Protein AF-A0A7J5AN46-F1 (afdb_monomer)

Structure (mmCIF, N/CA/C/O backbone):
data_AF-A0A7J5AN46-F1
#
_entry.id   AF-A0A7J5AN46-F1
#
loop_
_atom_site.group_PDB
_atom_site.id
_atom_site.type_symbol
_atom_site.label_atom_id
_atom_site.label_alt_id
_atom_site.label_comp_id
_atom_site.label_asym_id
_atom_site.label_entity_id
_atom_site.label_seq_id
_atom_site.pdbx_PDB_ins_code
_atom_site.Cartn_x
_atom_site.Cartn_y
_atom_site.Cartn_z
_atom_site.occupancy
_atom_site.B_iso_or_equiv
_atom_site.auth_seq_id
_atom_site.auth_comp_id
_atom_site.auth_asym_id
_atom_site.auth_atom_id
_atom_site.pdbx_PDB_model_num
ATOM 1 N N . MET A 1 1 ? 4.245 32.465 -15.278 1.00 38.03 1 MET A N 1
ATOM 2 C CA . MET A 1 1 ? 3.260 31.402 -14.988 1.00 38.03 1 MET A CA 1
ATOM 3 C C . MET A 1 1 ? 3.886 30.077 -15.397 1.00 38.03 1 MET A C 1
ATOM 5 O O . MET A 1 1 ? 3.842 29.736 -16.567 1.00 38.03 1 MET A O 1
ATOM 9 N N . GLY A 1 2 ? 4.588 29.411 -14.480 1.00 43.94 2 GLY A N 1
ATOM 10 C CA . GLY A 1 2 ? 5.249 28.128 -14.734 1.00 43.94 2 GLY A CA 1
ATOM 11 C C . GLY A 1 2 ? 4.639 27.076 -13.824 1.00 43.94 2 GLY A C 1
ATOM 12 O O . GLY A 1 2 ? 5.143 26.846 -12.731 1.00 43.94 2 GLY A O 1
ATOM 13 N N . SER A 1 3 ? 3.504 26.517 -14.231 1.00 41.97 3 SER A N 1
ATOM 14 C CA . SER A 1 3 ? 2.855 25.430 -13.504 1.00 41.97 3 SER A CA 1
ATOM 15 C C . SER A 1 3 ? 3.571 24.139 -13.876 1.00 41.97 3 SER A C 1
ATOM 17 O O . SER A 1 3 ? 3.443 23.665 -15.002 1.00 41.97 3 SER A O 1
ATOM 19 N N . LEU A 1 4 ? 4.369 23.611 -12.947 1.00 41.91 4 LEU A N 1
ATOM 20 C CA . LEU A 1 4 ? 4.946 22.273 -13.026 1.00 41.91 4 LEU A CA 1
ATOM 21 C C . LEU A 1 4 ? 3.800 21.264 -13.134 1.00 41.91 4 LEU A C 1
ATOM 23 O O . LEU A 1 4 ? 3.142 20.924 -12.153 1.00 41.91 4 LEU A O 1
ATOM 27 N N . SER A 1 5 ? 3.541 20.835 -14.363 1.00 41.03 5 SER A N 1
ATOM 28 C CA . SER A 1 5 ? 2.640 19.747 -14.706 1.00 41.03 5 SER A CA 1
ATOM 29 C C . SER A 1 5 ? 3.214 18.446 -14.147 1.00 41.03 5 SER A C 1
ATOM 31 O O . SER A 1 5 ? 3.894 17.708 -14.855 1.00 41.03 5 SER A O 1
ATOM 33 N N . TYR A 1 6 ? 2.961 18.161 -12.868 1.00 44.22 6 TYR A N 1
ATOM 34 C CA . TYR A 1 6 ? 3.065 16.799 -12.352 1.00 44.22 6 TYR A CA 1
ATOM 35 C C . TYR A 1 6 ? 2.181 15.924 -13.242 1.00 44.22 6 TYR A C 1
ATOM 37 O O . TYR A 1 6 ? 0.971 16.136 -13.341 1.00 44.22 6 TYR A O 1
ATOM 45 N N . ALA A 1 7 ? 2.815 15.015 -13.977 1.00 41.38 7 ALA A N 1
ATOM 46 C CA . ALA A 1 7 ? 2.193 14.163 -14.975 1.00 41.38 7 ALA A CA 1
ATOM 47 C C . ALA A 1 7 ? 1.041 13.348 -14.360 1.00 41.38 7 ALA A C 1
ATOM 49 O O . ALA A 1 7 ? 1.229 12.278 -13.790 1.00 41.38 7 ALA A O 1
ATOM 50 N N . ARG A 1 8 ? -0.179 13.867 -14.522 1.00 42.94 8 ARG A N 1
ATOM 51 C CA . ARG A 1 8 ? -1.461 13.309 -14.064 1.00 42.94 8 ARG A CA 1
ATOM 52 C C . ARG A 1 8 ? -1.887 12.037 -14.815 1.00 42.94 8 ARG A C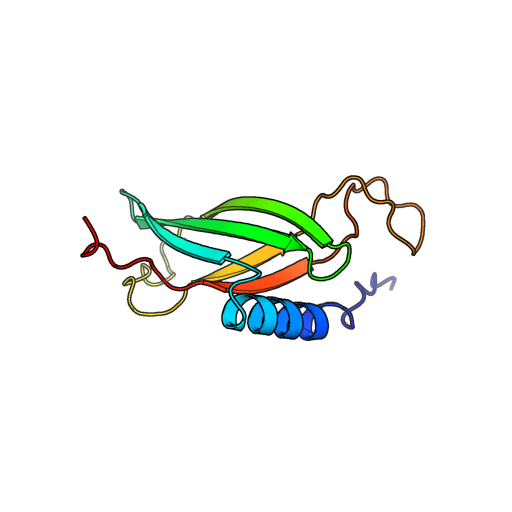 1
ATOM 54 O O . ARG A 1 8 ? -3.013 11.584 -14.665 1.00 42.94 8 ARG A O 1
ATOM 61 N N . THR A 1 9 ? -1.027 11.460 -15.647 1.00 41.62 9 THR A N 1
ATOM 62 C CA . THR A 1 9 ? -1.365 10.309 -16.500 1.00 41.62 9 THR A CA 1
ATOM 63 C C . THR A 1 9 ? -0.869 8.969 -15.960 1.00 41.62 9 THR A C 1
ATOM 65 O O . THR A 1 9 ? -1.217 7.940 -16.526 1.00 41.62 9 THR A O 1
ATOM 68 N N . SER A 1 10 ? -0.092 8.958 -14.870 1.00 49.91 10 SER A N 1
ATOM 69 C CA . SER A 1 10 ? 0.468 7.719 -14.301 1.00 49.91 10 SER A CA 1
ATOM 70 C C . SER A 1 10 ? -0.278 7.191 -13.069 1.00 49.91 10 SER A C 1
ATOM 72 O O . SER A 1 10 ? -0.058 6.040 -12.717 1.00 49.91 10 SER A O 1
ATOM 74 N N . GLY A 1 11 ? -1.146 7.995 -12.436 1.00 60.75 11 GLY A N 1
ATOM 75 C CA . GLY A 1 11 ? -1.816 7.633 -11.176 1.00 60.75 11 GLY A CA 1
ATOM 76 C C . GLY A 1 11 ? -2.825 6.498 -11.350 1.00 60.75 11 GLY A C 1
ATOM 77 O O . GLY A 1 11 ? -2.565 5.371 -10.954 1.00 60.75 11 GLY A O 1
ATOM 78 N N . THR A 1 12 ? -3.917 6.734 -12.080 1.00 70.25 12 THR A N 1
ATOM 79 C CA . THR A 1 12 ? -5.040 5.777 -12.144 1.00 70.25 12 THR A CA 1
ATOM 80 C C . THR A 1 12 ? -4.689 4.417 -12.746 1.00 70.25 12 THR A C 1
ATOM 82 O O . THR A 1 12 ? -5.207 3.398 -12.305 1.00 70.25 12 THR A O 1
ATOM 85 N N . ALA A 1 13 ? -3.802 4.359 -13.743 1.00 81.94 13 ALA A N 1
ATOM 86 C CA . ALA A 1 13 ? -3.397 3.087 -14.344 1.00 81.94 13 ALA A CA 1
ATOM 87 C C . ALA A 1 13 ? -2.570 2.218 -13.381 1.00 81.94 13 ALA A C 1
ATOM 89 O O . ALA A 1 13 ? -2.701 0.993 -13.397 1.00 81.94 13 ALA A O 1
ATOM 90 N N . LEU A 1 14 ? -1.723 2.837 -12.550 1.00 83.69 14 LEU A N 1
ATOM 91 C CA . LEU A 1 14 ? -0.991 2.118 -11.512 1.00 83.69 14 LEU A CA 1
ATOM 92 C C . LEU A 1 14 ? -1.906 1.768 -10.337 1.00 83.69 14 LEU A C 1
ATOM 94 O O . LEU A 1 14 ? -1.760 0.669 -9.817 1.00 83.69 14 LEU A O 1
ATOM 98 N N . ASP A 1 15 ? -2.880 2.619 -10.002 1.00 86.50 15 ASP A N 1
ATOM 99 C CA . ASP A 1 15 ? -3.914 2.331 -8.997 1.00 86.50 15 ASP A CA 1
ATOM 100 C C . ASP A 1 15 ? -4.705 1.071 -9.380 1.00 86.50 15 ASP A C 1
ATOM 102 O O . ASP A 1 15 ? -4.761 0.111 -8.614 1.00 86.50 15 ASP A O 1
ATOM 106 N N . PHE A 1 16 ? -5.242 1.015 -10.608 1.00 86.38 16 PHE A N 1
ATOM 107 C CA . PHE A 1 16 ? -5.983 -0.155 -11.093 1.00 86.38 16 PHE A CA 1
ATOM 108 C C . PHE A 1 16 ? -5.115 -1.408 -11.139 1.00 86.38 16 PHE A C 1
ATOM 110 O O . PHE A 1 16 ? -5.570 -2.482 -10.757 1.00 86.38 16 PHE A O 1
ATOM 117 N N . LYS A 1 17 ? -3.859 -1.284 -11.578 1.00 87.62 17 LYS A N 1
ATOM 118 C CA . LYS A 1 17 ? -2.935 -2.419 -11.628 1.00 87.62 17 LYS A CA 1
ATOM 119 C C . LYS A 1 17 ? -2.561 -2.916 -10.234 1.00 87.62 17 LYS A C 1
ATOM 121 O O . LYS A 1 17 ? -2.449 -4.117 -10.035 1.00 87.62 17 LYS A O 1
ATOM 126 N N . ALA A 1 18 ? -2.353 -2.014 -9.282 1.00 87.12 18 ALA A N 1
ATOM 127 C CA . ALA A 1 18 ? -2.071 -2.376 -7.901 1.00 87.12 18 ALA A CA 1
ATOM 128 C C . ALA A 1 18 ? -3.294 -3.045 -7.254 1.00 87.12 18 ALA A C 1
ATOM 130 O O . ALA A 1 18 ? -3.138 -4.058 -6.578 1.00 87.12 18 ALA A O 1
ATOM 131 N N . ALA A 1 19 ? -4.504 -2.546 -7.529 1.00 87.19 19 ALA A N 1
ATOM 132 C CA . ALA A 1 19 ? -5.748 -3.164 -7.080 1.00 87.19 19 ALA A CA 1
ATOM 133 C C . ALA A 1 19 ? -5.950 -4.566 -7.681 1.00 87.19 19 ALA A C 1
ATOM 135 O O . ALA A 1 19 ? -6.301 -5.491 -6.958 1.00 87.19 19 ALA A O 1
ATOM 136 N N . ASP A 1 20 ? -5.691 -4.747 -8.977 1.00 90.69 20 ASP A N 1
ATOM 137 C CA . ASP A 1 20 ? -5.721 -6.052 -9.652 1.00 90.69 20 ASP A CA 1
ATOM 138 C C . ASP A 1 20 ? -4.705 -7.024 -9.030 1.00 90.69 20 ASP A C 1
ATOM 140 O O . ASP A 1 20 ? -5.056 -8.128 -8.630 1.00 90.69 20 ASP A O 1
ATOM 144 N N . MET A 1 21 ? -3.478 -6.556 -8.785 1.00 91.69 21 MET A N 1
ATOM 145 C CA . MET A 1 21 ? -2.454 -7.339 -8.090 1.00 91.69 21 MET A CA 1
ATOM 146 C C . MET A 1 21 ? -2.841 -7.696 -6.650 1.00 91.69 21 MET A C 1
ATOM 148 O O . MET A 1 21 ? -2.448 -8.761 -6.183 1.00 91.69 21 MET A O 1
ATOM 152 N N . MET A 1 22 ? -3.603 -6.850 -5.948 1.00 89.38 22 MET A N 1
ATOM 153 C CA . MET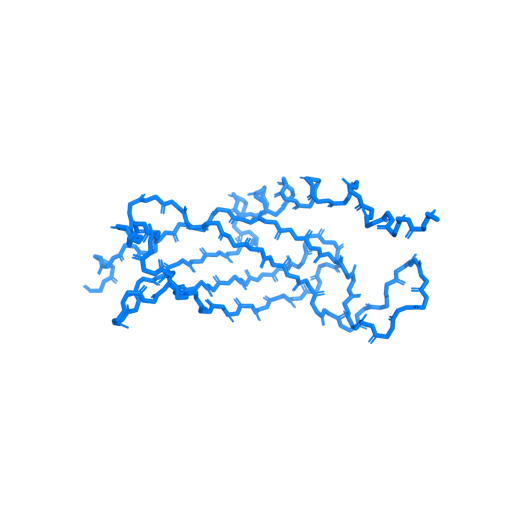 A 1 22 ? -4.172 -7.212 -4.647 1.00 89.38 22 MET A CA 1
ATOM 154 C C . MET A 1 22 ? -5.243 -8.295 -4.754 1.00 89.38 22 MET A C 1
ATOM 156 O O . MET A 1 22 ? -5.321 -9.160 -3.887 1.00 89.38 22 MET A O 1
ATOM 160 N N . ARG A 1 23 ? -6.063 -8.269 -5.809 1.00 88.50 23 ARG A N 1
ATOM 161 C CA . ARG A 1 23 ? -7.078 -9.307 -6.055 1.00 88.50 23 ARG A CA 1
ATOM 162 C C . ARG A 1 23 ? -6.447 -10.649 -6.417 1.00 88.50 23 ARG A C 1
ATOM 164 O O . ARG A 1 23 ? -6.973 -11.678 -6.007 1.00 88.50 23 ARG A O 1
ATOM 171 N N . ASP A 1 24 ? -5.329 -10.618 -7.132 1.00 91.44 24 ASP A N 1
ATOM 172 C CA . ASP A 1 24 ? -4.561 -11.797 -7.542 1.00 91.44 24 ASP A CA 1
ATOM 173 C C . ASP A 1 24 ? -3.586 -12.307 -6.463 1.00 91.44 24 ASP A C 1
ATOM 175 O O . ASP A 1 24 ? -2.787 -13.202 -6.736 1.00 91.44 24 ASP A O 1
ATOM 179 N N . ASP A 1 25 ? -3.622 -11.742 -5.249 1.00 88.44 25 ASP A N 1
ATOM 180 C CA . ASP A 1 25 ? -2.736 -12.098 -4.127 1.00 88.44 25 ASP A CA 1
ATOM 181 C C . ASP A 1 25 ? -1.234 -11.890 -4.424 1.00 88.44 25 ASP A C 1
ATOM 183 O O . ASP A 1 25 ? -0.357 -12.456 -3.779 1.00 88.44 25 ASP A O 1
ATOM 187 N N . LEU A 1 26 ? -0.909 -11.056 -5.417 1.00 91.00 26 LEU A N 1
ATOM 188 C CA . LEU A 1 26 ? 0.467 -10.676 -5.743 1.00 91.00 26 LEU A CA 1
ATOM 189 C C . LEU A 1 26 ? 0.944 -9.518 -4.871 1.00 91.00 26 LEU A C 1
ATOM 191 O O . LEU A 1 26 ? 2.112 -9.461 -4.496 1.00 91.00 26 LEU A O 1
ATOM 195 N N . LEU A 1 27 ? 0.054 -8.567 -4.601 1.00 91.56 27 LEU A N 1
ATOM 196 C CA . LEU A 1 27 ? 0.311 -7.411 -3.759 1.00 91.56 27 LEU A CA 1
ATOM 197 C C . LEU A 1 27 ? -0.529 -7.537 -2.498 1.00 91.56 27 LEU A C 1
ATOM 199 O O . LEU A 1 27 ? -1.731 -7.745 -2.567 1.00 91.56 27 LEU A O 1
ATOM 203 N N . HIS A 1 28 ? 0.078 -7.371 -1.339 1.00 91.38 28 HIS A N 1
ATOM 204 C CA . HIS A 1 28 ? -0.637 -7.461 -0.082 1.00 91.38 28 HIS A CA 1
ATOM 205 C C . HIS A 1 28 ? -0.638 -6.105 0.602 1.00 91.38 28 HIS A C 1
ATOM 207 O O . HIS A 1 28 ? 0.349 -5.369 0.589 1.00 91.38 28 HIS A O 1
ATOM 213 N N . ALA A 1 29 ? -1.759 -5.782 1.228 1.00 90.00 29 ALA A N 1
ATOM 214 C CA . ALA A 1 29 ? -1.886 -4.590 2.035 1.00 90.00 29 ALA A CA 1
ATOM 215 C C . ALA A 1 29 ? -2.752 -4.893 3.253 1.00 90.00 29 ALA A C 1
ATOM 217 O O . ALA A 1 29 ? -3.743 -5.617 3.159 1.00 90.00 29 ALA A O 1
ATOM 218 N N . ARG A 1 30 ? -2.387 -4.321 4.398 1.00 89.94 30 ARG A N 1
ATOM 219 C CA . ARG A 1 30 ? -3.187 -4.386 5.622 1.00 89.94 30 ARG A CA 1
ATOM 220 C C . ARG A 1 30 ? -3.151 -3.069 6.373 1.00 89.94 30 ARG A C 1
ATOM 222 O O . ARG A 1 30 ? -2.096 -2.446 6.479 1.00 89.94 30 ARG A O 1
ATOM 229 N N . ALA A 1 31 ? -4.288 -2.684 6.928 1.00 88.25 31 ALA A N 1
ATOM 230 C CA . ALA A 1 31 ? -4.405 -1.572 7.851 1.00 88.25 31 ALA A CA 1
ATOM 231 C C . ALA A 1 31 ? -4.697 -2.124 9.246 1.00 88.25 31 ALA A C 1
ATOM 233 O O . ALA A 1 31 ? -5.349 -3.158 9.400 1.00 88.25 31 ALA A O 1
ATOM 234 N N . ARG A 1 32 ? -4.182 -1.466 10.276 1.00 86.38 32 ARG A N 1
ATOM 235 C CA . ARG A 1 32 ? -4.482 -1.771 11.674 1.00 86.38 32 ARG A CA 1
ATOM 236 C C . ARG A 1 32 ? -4.668 -0.475 12.429 1.00 86.38 32 ARG A C 1
ATOM 238 O O . ARG A 1 32 ? -3.917 0.473 12.214 1.00 86.38 32 ARG A O 1
ATOM 245 N N . LEU A 1 33 ? -5.627 -0.471 13.343 1.00 84.38 33 LEU A N 1
ATOM 246 C CA . LEU A 1 33 ? -5.755 0.596 14.318 1.00 84.38 33 LEU A CA 1
ATOM 247 C C . LEU A 1 33 ? -4.800 0.302 15.482 1.00 84.38 33 LEU A C 1
ATOM 249 O O . LEU A 1 33 ? -4.911 -0.727 16.148 1.00 84.38 33 LEU A O 1
ATOM 253 N N . ALA A 1 34 ? -3.813 1.166 15.673 1.00 80.12 34 ALA A N 1
ATOM 254 C CA . ALA A 1 34 ? -2.899 1.127 16.802 1.00 80.12 34 ALA A CA 1
ATOM 255 C C . ALA A 1 34 ? -3.478 1.930 17.985 1.00 80.12 34 ALA A C 1
ATOM 257 O O . ALA A 1 34 ? -4.360 2.772 17.795 1.00 80.12 34 ALA A O 1
ATOM 258 N N . PRO A 1 35 ? -2.987 1.697 19.217 1.00 72.31 35 PRO A N 1
ATOM 259 C CA . PRO A 1 35 ? -3.356 2.517 20.367 1.00 72.31 35 PRO A CA 1
ATOM 260 C C . PRO A 1 35 ? -3.105 4.006 20.078 1.00 72.31 35 PRO A C 1
ATOM 262 O O . PRO A 1 35 ? -2.088 4.341 19.467 1.00 72.31 35 PRO A O 1
ATOM 265 N N . ASN A 1 36 ? -3.986 4.886 20.569 1.00 74.56 36 ASN A N 1
ATOM 266 C CA . ASN A 1 36 ? -4.012 6.336 20.293 1.00 74.56 36 ASN A CA 1
ATOM 267 C C . ASN A 1 36 ? -4.557 6.729 18.907 1.00 74.56 36 ASN A C 1
ATOM 269 O O . ASN A 1 36 ? -4.098 7.711 18.329 1.00 74.56 36 ASN A O 1
ATOM 273 N N . ASP A 1 37 ? -5.503 5.953 18.372 1.00 76.62 37 ASP A N 1
ATOM 274 C CA . ASP A 1 37 ? -6.215 6.253 17.120 1.00 76.62 37 ASP A CA 1
ATOM 275 C C . ASP A 1 37 ? -5.302 6.383 15.888 1.00 76.62 37 ASP A C 1
ATOM 277 O O . ASP A 1 37 ? -5.667 6.988 14.886 1.00 76.62 37 ASP A O 1
ATOM 281 N N . VAL A 1 38 ? -4.106 5.789 15.929 1.00 83.31 38 VAL A N 1
ATOM 282 C CA . VAL A 1 38 ? -3.153 5.812 14.810 1.00 83.31 38 VAL A CA 1
ATOM 283 C C . VAL A 1 38 ? -3.476 4.680 13.845 1.00 83.31 38 VAL A C 1
ATOM 285 O O . VAL A 1 38 ? -3.531 3.519 14.245 1.00 83.31 38 VAL A O 1
ATOM 288 N N . VAL A 1 39 ? -3.620 4.972 12.555 1.00 86.19 39 VAL A N 1
ATOM 289 C CA . VAL A 1 39 ? -3.737 3.928 11.531 1.00 86.19 39 VAL A CA 1
ATOM 290 C C . VAL A 1 39 ? -2.360 3.551 11.035 1.00 86.19 39 VAL A C 1
ATOM 292 O O . VAL A 1 39 ? -1.654 4.359 10.442 1.00 86.19 39 VAL A O 1
ATOM 295 N N . VAL A 1 40 ? -1.986 2.294 11.226 1.00 88.50 40 VAL A N 1
ATOM 296 C CA . VAL A 1 40 ? -0.768 1.733 10.652 1.00 88.50 40 VAL A CA 1
ATOM 297 C C . VAL A 1 40 ? -1.145 0.917 9.428 1.00 88.50 40 VAL A C 1
ATOM 299 O O . VAL A 1 40 ? -1.849 -0.087 9.527 1.00 88.50 40 VAL A O 1
ATOM 302 N N . THR A 1 41 ? -0.657 1.340 8.269 1.00 90.00 41 THR A N 1
ATOM 303 C CA . THR A 1 41 ? -0.788 0.611 7.008 1.00 90.00 41 THR A CA 1
ATOM 304 C C . THR A 1 41 ? 0.530 -0.057 6.660 1.00 90.00 41 THR A C 1
ATOM 306 O O . THR A 1 41 ? 1.606 0.504 6.864 1.00 90.00 41 THR A O 1
ATOM 309 N N . HIS A 1 42 ? 0.448 -1.273 6.142 1.00 91.75 42 HIS A N 1
ATOM 310 C CA . HIS A 1 42 ? 1.592 -2.040 5.680 1.00 91.75 42 HIS A CA 1
ATOM 311 C C . HIS A 1 42 ? 1.259 -2.622 4.313 1.00 91.75 42 HIS A C 1
ATOM 313 O O . HIS A 1 42 ? 0.289 -3.366 4.193 1.00 91.75 42 HIS A O 1
ATOM 319 N N . VAL A 1 43 ? 2.042 -2.261 3.300 1.00 90.88 43 VAL A N 1
ATOM 320 C CA . VAL A 1 43 ? 1.889 -2.711 1.913 1.00 90.88 43 VAL A CA 1
ATOM 321 C C . VAL A 1 43 ? 3.173 -3.405 1.487 1.00 90.88 43 VAL A C 1
ATOM 323 O O . VAL A 1 43 ? 4.242 -2.806 1.562 1.00 90.88 43 VAL A O 1
ATOM 326 N N . TRP A 1 44 ? 3.079 -4.651 1.031 1.00 93.12 44 TRP A N 1
ATOM 327 C CA . TRP A 1 44 ? 4.232 -5.430 0.589 1.00 93.12 44 TRP A CA 1
ATOM 328 C C . TRP A 1 44 ? 3.906 -6.285 -0.638 1.00 93.12 44 TRP A C 1
ATOM 330 O O . TRP A 1 44 ? 2.766 -6.689 -0.849 1.00 93.12 44 TRP A O 1
ATOM 340 N N . GLY A 1 45 ? 4.910 -6.567 -1.463 1.00 91.06 45 GLY A N 1
ATOM 341 C CA . GLY A 1 45 ? 4.762 -7.345 -2.699 1.00 91.06 45 GLY A CA 1
ATOM 342 C C . GLY A 1 45 ? 5.605 -6.767 -3.836 1.00 91.06 45 GLY A C 1
ATOM 343 O O . GLY A 1 45 ? 6.490 -5.959 -3.581 1.00 91.06 45 GLY A O 1
ATOM 344 N N . PRO A 1 46 ? 5.392 -7.157 -5.099 1.00 90.69 46 PRO A N 1
ATOM 345 C CA . PRO A 1 46 ? 6.123 -6.603 -6.225 1.00 90.69 46 PRO A CA 1
ATOM 346 C C . PRO A 1 46 ? 5.517 -5.273 -6.682 1.00 90.69 46 PRO A C 1
ATOM 348 O O . PRO A 1 46 ? 4.302 -5.125 -6.811 1.00 90.69 46 PRO A O 1
ATOM 351 N N . CYS A 1 47 ? 6.373 -4.317 -7.033 1.00 87.12 47 CYS A N 1
ATOM 352 C CA . CYS A 1 47 ? 5.961 -3.048 -7.611 1.00 87.12 47 CYS A CA 1
ATOM 353 C C . CYS A 1 47 ? 5.172 -3.278 -8.915 1.00 87.12 47 CYS A C 1
ATOM 355 O O . CYS A 1 47 ? 5.650 -3.991 -9.807 1.00 87.12 47 CYS A O 1
ATOM 357 N N . PRO A 1 48 ? 4.010 -2.626 -9.117 1.00 85.56 48 PRO A N 1
ATOM 358 C CA . PRO A 1 48 ? 3.223 -2.778 -10.341 1.00 85.56 48 PRO A CA 1
ATOM 359 C C . PRO A 1 48 ? 3.986 -2.353 -11.605 1.00 85.56 48 PRO A C 1
ATOM 361 O O . PRO A 1 48 ? 3.654 -2.812 -12.702 1.00 85.56 48 PRO A O 1
ATOM 364 N N . ARG A 1 49 ? 5.027 -1.522 -11.475 1.00 84.38 49 ARG A N 1
ATOM 365 C CA . ARG A 1 49 ? 5.840 -1.028 -12.591 1.00 84.38 49 ARG A CA 1
ATOM 366 C C . ARG A 1 49 ? 7.104 -1.855 -12.835 1.00 84.38 49 ARG A C 1
ATOM 368 O O . ARG A 1 49 ? 7.197 -2.478 -13.887 1.00 84.38 49 ARG A O 1
ATOM 375 N N . CYS A 1 50 ? 8.057 -1.854 -11.903 1.00 84.56 50 CYS A N 1
ATOM 376 C CA . CYS A 1 50 ? 9.373 -2.487 -12.084 1.00 84.56 50 CYS A CA 1
ATOM 377 C C . CYS A 1 50 ? 9.463 -3.922 -11.555 1.00 84.56 50 CYS A C 1
ATOM 379 O O . CYS A 1 50 ? 10.458 -4.588 -11.810 1.00 84.56 50 CYS A O 1
ATOM 381 N N . LYS A 1 51 ? 8.433 -4.408 -10.847 1.00 86.31 51 LYS A N 1
ATOM 382 C CA . LYS A 1 51 ? 8.403 -5.726 -10.193 1.00 86.31 51 LYS A CA 1
ATOM 383 C C . LYS A 1 51 ? 9.407 -5.921 -9.052 1.00 86.31 51 LYS A C 1
ATOM 385 O O . LYS A 1 51 ? 9.379 -6.984 -8.440 1.00 86.31 51 LYS A O 1
ATOM 390 N N . ASP A 1 52 ? 10.203 -4.909 -8.706 1.00 86.81 52 ASP A N 1
ATOM 391 C CA . ASP A 1 52 ? 11.010 -4.927 -7.484 1.00 86.81 52 ASP A CA 1
ATOM 392 C C . ASP A 1 52 ? 1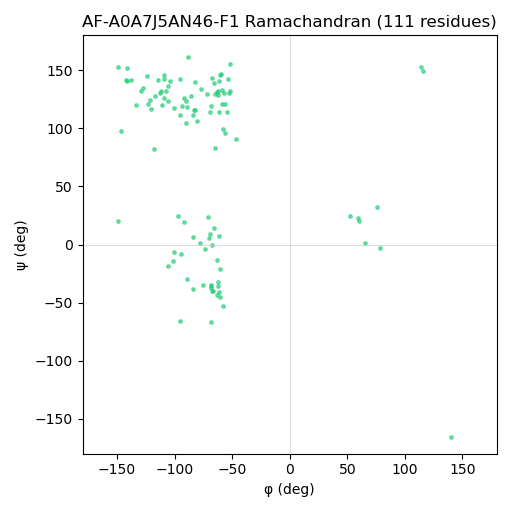0.130 -5.075 -6.240 1.00 86.81 52 ASP A C 1
ATOM 394 O O . ASP A 1 52 ? 9.011 -4.548 -6.219 1.00 86.81 52 ASP A O 1
ATOM 398 N N . PRO A 1 53 ? 10.623 -5.763 -5.200 1.00 86.25 53 PRO A N 1
ATOM 399 C CA . PRO A 1 53 ? 9.904 -5.871 -3.946 1.00 86.25 53 PRO A CA 1
ATOM 400 C C . PRO A 1 53 ? 9.720 -4.485 -3.323 1.00 86.25 53 PRO A C 1
ATOM 402 O O . PRO A 1 53 ? 10.658 -3.697 -3.212 1.00 86.25 53 PRO A O 1
ATOM 405 N N . ILE A 1 54 ? 8.493 -4.210 -2.903 1.00 88.00 5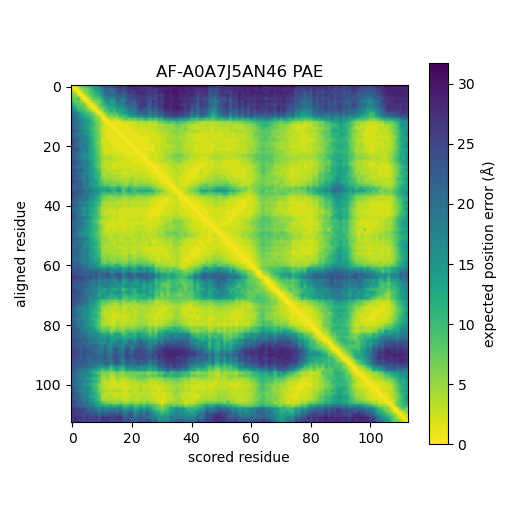4 ILE A N 1
ATOM 406 C CA . ILE A 1 54 ? 8.135 -3.091 -2.048 1.00 88.00 54 ILE A CA 1
ATOM 407 C C . ILE A 1 54 ? 7.771 -3.633 -0.672 1.00 88.00 54 ILE A C 1
ATOM 409 O O . ILE A 1 54 ? 7.157 -4.695 -0.552 1.00 88.00 54 ILE A O 1
ATOM 413 N N . ASP A 1 55 ? 8.154 -2.884 0.351 1.00 88.81 55 ASP A N 1
ATOM 414 C CA . ASP A 1 55 ? 7.773 -3.116 1.736 1.00 88.81 55 ASP A CA 1
ATOM 415 C C . ASP A 1 55 ? 7.648 -1.747 2.408 1.00 88.81 55 ASP A C 1
ATOM 417 O O . ASP A 1 55 ? 8.640 -1.092 2.730 1.00 88.81 55 ASP A O 1
ATOM 421 N N . VAL A 1 56 ? 6.415 -1.253 2.486 1.00 87.62 56 VAL A N 1
ATOM 422 C CA . VAL A 1 56 ? 6.099 0.117 2.887 1.00 87.62 56 VAL A CA 1
ATOM 423 C C . VAL A 1 56 ? 5.216 0.079 4.123 1.00 87.62 56 VAL A C 1
ATOM 425 O O . VAL A 1 56 ? 4.084 -0.403 4.083 1.00 87.62 56 VAL A O 1
ATOM 428 N N . LEU A 1 57 ? 5.734 0.625 5.221 1.00 89.69 57 LEU A N 1
ATOM 429 C CA . LEU A 1 57 ? 5.028 0.789 6.487 1.00 89.69 57 LEU A CA 1
ATOM 430 C C . LEU A 1 57 ? 4.784 2.282 6.731 1.00 89.69 57 LEU A C 1
ATOM 432 O O . LEU A 1 57 ? 5.736 3.054 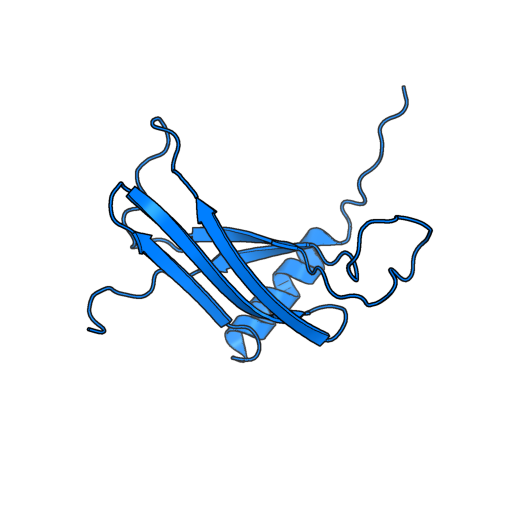6.820 1.00 89.69 57 LEU A O 1
ATOM 436 N N . GLN A 1 58 ? 3.520 2.687 6.847 1.00 85.94 58 GLN A N 1
ATOM 437 C CA . GLN A 1 58 ? 3.135 4.084 7.067 1.00 85.94 58 GLN A CA 1
ATOM 438 C C . GLN A 1 58 ? 2.169 4.197 8.243 1.00 85.94 58 GLN A C 1
ATOM 440 O O . GLN A 1 58 ? 1.189 3.456 8.324 1.00 85.94 58 GLN A O 1
ATOM 445 N N . ALA A 1 59 ? 2.442 5.141 9.143 1.00 86.38 59 ALA A N 1
ATOM 446 C CA . ALA A 1 59 ? 1.570 5.483 10.260 1.00 86.38 59 ALA A CA 1
ATOM 447 C C . ALA A 1 59 ? 0.874 6.821 9.982 1.00 86.38 59 ALA A C 1
ATOM 449 O O . ALA A 1 59 ? 1.534 7.837 9.769 1.00 86.38 59 ALA A O 1
ATOM 450 N N . PHE A 1 60 ? -0.454 6.813 10.013 1.00 82.06 60 PHE A N 1
ATOM 451 C CA . PHE A 1 60 ? -1.307 7.975 9.831 1.00 82.06 60 PHE A CA 1
ATOM 452 C C . PHE A 1 60 ? -1.952 8.345 11.160 1.00 82.06 60 PHE A C 1
ATOM 454 O O . PHE A 1 60 ? -2.600 7.521 11.803 1.00 82.06 60 PHE A O 1
ATOM 461 N N . HIS A 1 61 ? -1.779 9.601 11.554 1.00 80.00 61 HIS A N 1
ATOM 462 C CA . HIS A 1 61 ? -2.497 10.181 12.678 1.00 80.00 61 HIS A CA 1
ATOM 463 C C . HIS A 1 61 ? -3.712 10.910 12.097 1.00 80.00 61 HIS A C 1
ATOM 465 O O . HIS A 1 61 ? -3.504 11.900 11.387 1.00 80.00 61 HIS A O 1
ATOM 471 N N . PRO A 1 62 ? -4.952 10.440 12.325 1.00 67.75 62 PRO A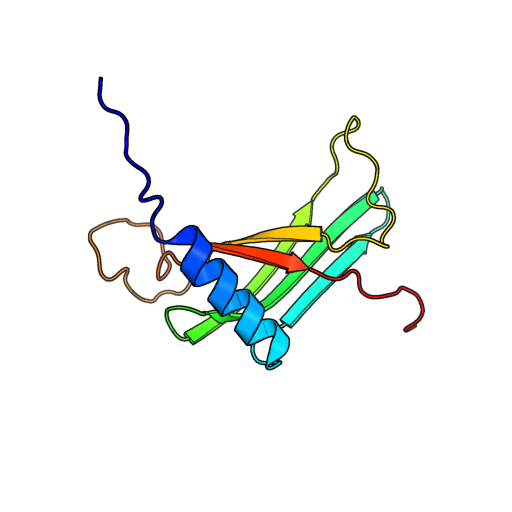 N 1
ATOM 472 C CA . PRO A 1 62 ? -6.126 11.214 11.955 1.00 67.75 62 PRO A CA 1
ATOM 473 C C . PRO A 1 62 ? -6.048 12.549 12.701 1.00 67.75 62 PRO A C 1
ATOM 475 O O . PRO A 1 62 ? -5.916 12.593 13.926 1.00 67.75 62 PRO A O 1
ATOM 478 N N . ASN A 1 63 ? -6.034 13.656 11.961 1.00 65.00 63 ASN A N 1
ATOM 479 C CA . ASN A 1 63 ? -6.092 14.976 12.579 1.00 65.00 63 ASN A CA 1
ATOM 480 C C . ASN A 1 63 ? -7.479 15.140 13.213 1.00 65.00 63 ASN A C 1
ATOM 482 O O . ASN A 1 63 ? -8.455 14.673 12.642 1.00 65.00 63 ASN A O 1
ATOM 486 N N . GLY A 1 64 ? -7.575 15.802 14.370 1.00 56.97 64 GLY A N 1
ATOM 487 C CA . GLY A 1 64 ? -8.751 15.771 15.263 1.00 56.97 64 GLY A CA 1
ATOM 488 C C . GLY A 1 64 ? -10.102 16.284 14.731 1.00 56.97 64 GLY A C 1
ATOM 489 O O . GLY A 1 64 ? -11.033 16.387 15.523 1.00 56.97 64 GLY A O 1
ATOM 490 N N . ASP A 1 65 ? -10.214 16.612 13.442 1.00 58.75 65 ASP A N 1
ATOM 491 C CA . ASP A 1 65 ? -11.479 16.918 12.752 1.00 58.75 65 ASP A CA 1
ATOM 492 C C . ASP A 1 65 ? -11.932 15.774 11.818 1.00 58.75 65 ASP A C 1
ATOM 494 O O . ASP A 1 65 ? -13.107 15.675 11.469 1.00 58.75 65 ASP A O 1
ATOM 498 N N . GLU A 1 66 ? -11.024 14.867 11.441 1.00 63.34 66 GLU A N 1
ATOM 499 C CA . GLU A 1 66 ? -11.375 13.657 10.706 1.00 63.34 66 GLU A CA 1
ATOM 500 C C . GLU A 1 66 ? -11.988 12.629 11.665 1.00 63.34 66 GLU A C 1
ATOM 502 O O . GLU A 1 66 ? -11.455 12.400 12.757 1.00 63.34 66 GLU A O 1
ATOM 507 N N . PRO A 1 67 ? -13.111 11.995 11.283 1.00 59.44 67 PRO A N 1
ATOM 508 C CA . PRO A 1 67 ? -13.677 10.921 12.077 1.00 59.44 67 PRO A CA 1
ATOM 509 C C . PRO A 1 67 ? -12.618 9.834 12.252 1.00 59.44 67 PRO A C 1
ATOM 511 O O . PRO A 1 67 ? -11.987 9.408 11.281 1.00 59.44 67 PRO A O 1
ATOM 514 N N . ALA A 1 68 ? -12.420 9.406 13.502 1.00 64.25 68 ALA A N 1
ATOM 515 C CA . ALA A 1 68 ? -11.528 8.301 13.800 1.00 64.25 68 ALA A CA 1
ATOM 516 C C . ALA A 1 68 ? -11.926 7.108 12.916 1.00 64.25 68 ALA A C 1
ATOM 518 O O . ALA A 1 68 ? -13.119 6.802 12.816 1.00 64.25 68 ALA A O 1
ATOM 519 N N . PRO A 1 69 ? -10.961 6.458 12.253 1.00 67.31 69 PRO A N 1
ATOM 520 C CA . PRO A 1 69 ? -11.257 5.312 11.418 1.00 67.31 69 PRO A CA 1
ATOM 521 C C . PRO A 1 69 ? -11.865 4.224 12.300 1.00 67.31 69 PRO A C 1
ATOM 523 O O . PRO A 1 69 ? -11.205 3.683 13.184 1.00 67.31 69 PRO A O 1
ATOM 526 N N . ASP A 1 70 ? -13.133 3.908 12.052 1.00 69.31 70 ASP A N 1
ATOM 527 C CA . ASP A 1 70 ? -13.906 2.931 12.825 1.00 69.31 70 ASP A CA 1
ATOM 528 C C . ASP A 1 70 ? -13.486 1.477 12.535 1.00 69.31 70 ASP A C 1
ATOM 530 O O . ASP A 1 70 ? -13.972 0.540 13.166 1.00 69.31 70 ASP A O 1
ATOM 534 N N . GLY A 1 71 ? -12.557 1.289 11.593 1.00 68.88 71 GLY A N 1
ATOM 535 C CA . GLY A 1 71 ? -12.023 -0.009 11.205 1.00 68.88 71 GLY A CA 1
ATOM 536 C C . GLY A 1 71 ? -12.936 -0.819 10.282 1.00 68.88 71 GLY A C 1
ATOM 537 O O . GLY A 1 71 ? -12.513 -1.886 9.846 1.00 68.88 71 GLY A O 1
ATOM 538 N N . ALA A 1 72 ? -14.146 -0.348 9.943 1.00 70.12 72 ALA A N 1
ATOM 539 C CA . ALA A 1 72 ? -15.044 -1.067 9.034 1.00 70.12 72 ALA A CA 1
ATOM 540 C C . ALA A 1 72 ? -14.830 -0.713 7.553 1.00 70.12 72 ALA A C 1
ATOM 542 O O . ALA A 1 72 ? -15.060 -1.554 6.683 1.00 70.12 72 ALA A O 1
ATOM 543 N N . ALA A 1 73 ? -14.391 0.510 7.243 1.00 78.75 73 ALA A N 1
ATOM 544 C CA . ALA A 1 73 ? -14.115 0.947 5.872 1.00 78.75 73 ALA A CA 1
ATOM 545 C C . ALA A 1 73 ? -12.628 0.783 5.513 1.00 78.75 73 ALA A C 1
ATOM 547 O O . ALA A 1 73 ? -11.783 1.049 6.361 1.00 78.75 73 ALA A O 1
ATOM 548 N N . PRO A 1 74 ? -12.266 0.393 4.277 1.00 81.12 74 PRO A N 1
ATOM 549 C CA . PRO A 1 74 ? -10.865 0.321 3.873 1.00 81.12 74 PRO A CA 1
ATOM 550 C C . PRO A 1 74 ? -10.189 1.699 3.941 1.00 81.12 74 PRO A C 1
ATOM 552 O O . PRO A 1 74 ? -10.781 2.720 3.588 1.00 81.12 74 PRO A O 1
ATOM 555 N N . TYR A 1 75 ? -8.931 1.728 4.385 1.00 84.69 75 TYR A N 1
ATOM 556 C CA . TYR A 1 75 ? -8.159 2.957 4.532 1.00 84.69 75 TYR A CA 1
ATOM 557 C C . TYR A 1 75 ? -7.385 3.269 3.244 1.00 84.69 75 TYR A C 1
ATOM 559 O O . TYR A 1 75 ? -6.601 2.428 2.791 1.00 84.69 75 TYR A O 1
ATOM 567 N N . PRO A 1 76 ? -7.563 4.452 2.634 1.00 85.00 76 PRO A N 1
ATOM 568 C CA . PRO A 1 76 ? -6.800 4.822 1.454 1.00 85.00 76 PRO A CA 1
ATOM 569 C C . PRO A 1 76 ? -5.339 5.114 1.817 1.00 85.00 76 PRO A C 1
ATOM 571 O O . PRO A 1 76 ? -5.068 5.932 2.691 1.00 85.00 76 PRO A O 1
ATOM 574 N N . VAL A 1 77 ? -4.395 4.501 1.105 1.00 86.06 77 VAL A N 1
ATOM 575 C CA . VAL A 1 77 ? -2.958 4.761 1.255 1.00 86.06 77 VAL A CA 1
ATOM 576 C C . VAL A 1 77 ? -2.329 5.092 -0.090 1.00 86.06 77 VAL A C 1
ATOM 578 O O . VAL A 1 77 ? -2.572 4.401 -1.078 1.00 86.06 77 VAL A O 1
ATOM 581 N N . ASP A 1 78 ? -1.494 6.125 -0.122 1.00 87.62 78 ASP A N 1
ATOM 582 C CA . ASP A 1 78 ? -0.625 6.421 -1.257 1.00 87.62 78 ASP A CA 1
ATOM 583 C C . ASP A 1 78 ? 0.732 5.731 -1.041 1.00 87.62 78 ASP A C 1
ATOM 585 O O . ASP A 1 78 ? 1.380 5.885 -0.003 1.00 87.62 78 ASP A O 1
ATOM 589 N N . VAL A 1 79 ? 1.159 4.934 -2.017 1.00 84.75 79 VAL A N 1
ATOM 590 C CA . VAL A 1 79 ? 2.392 4.146 -1.980 1.00 84.75 79 VAL A CA 1
ATOM 591 C C . VAL A 1 79 ? 3.316 4.624 -3.087 1.00 84.75 79 VAL A C 1
ATOM 593 O O . VAL A 1 79 ? 2.932 4.678 -4.256 1.00 84.75 79 VAL A O 1
ATOM 596 N N . ALA A 1 80 ? 4.554 4.942 -2.720 1.00 83.38 80 ALA A N 1
ATOM 597 C CA . ALA A 1 80 ? 5.626 5.234 -3.657 1.00 83.38 80 ALA A CA 1
ATOM 598 C C . ALA A 1 80 ? 6.624 4.072 -3.675 1.00 83.38 80 ALA A C 1
ATOM 600 O O . ALA A 1 80 ? 7.055 3.591 -2.629 1.00 83.38 80 ALA A O 1
ATOM 601 N N . CYS A 1 81 ? 6.990 3.611 -4.868 1.00 81.62 81 CYS A N 1
ATOM 602 C CA . CYS A 1 81 ? 8.045 2.621 -5.028 1.00 81.62 81 CYS A CA 1
ATOM 603 C C . CYS A 1 81 ? 9.421 3.299 -5.006 1.00 81.62 81 CYS A C 1
ATOM 605 O O . CYS A 1 81 ? 9.756 4.035 -5.935 1.00 81.62 81 CYS A O 1
ATOM 607 N N . ASP A 1 82 ? 10.222 2.971 -3.991 1.00 75.31 82 ASP A N 1
ATOM 608 C CA . ASP A 1 82 ? 11.583 3.490 -3.771 1.00 75.31 82 ASP A CA 1
ATOM 609 C C . ASP A 1 82 ? 12.683 2.537 -4.293 1.00 75.31 82 ASP A C 1
ATOM 611 O O . ASP A 1 82 ? 13.808 2.507 -3.805 1.00 75.31 82 ASP A O 1
ATOM 615 N N . CYS A 1 83 ? 12.376 1.683 -5.275 1.00 73.75 83 CYS A N 1
ATOM 616 C CA . CYS A 1 83 ? 13.363 0.737 -5.804 1.00 73.75 83 CYS A CA 1
ATOM 617 C C . CYS A 1 83 ? 14.589 1.451 -6.407 1.00 73.75 83 CYS A C 1
ATOM 619 O O . CYS A 1 83 ? 14.460 2.451 -7.102 1.00 73.75 83 CYS A O 1
ATOM 621 N N . ALA A 1 84 ? 15.784 0.872 -6.289 1.00 64.88 84 ALA A N 1
ATOM 622 C CA . ALA A 1 84 ? 16.994 1.443 -6.897 1.00 64.88 84 ALA A CA 1
ATOM 623 C C . ALA A 1 84 ? 17.001 1.424 -8.446 1.00 64.88 84 ALA A C 1
ATOM 625 O O . ALA A 1 84 ? 17.974 1.856 -9.067 1.00 64.88 84 ALA A O 1
ATOM 626 N N . ALA A 1 85 ? 15.944 0.907 -9.086 1.00 62.84 85 ALA A N 1
ATOM 627 C CA . ALA A 1 85 ? 15.815 0.895 -10.535 1.00 62.84 85 ALA A CA 1
ATOM 628 C C . ALA A 1 85 ? 15.778 2.334 -11.089 1.00 62.84 85 ALA A C 1
ATOM 630 O O . ALA A 1 85 ? 14.971 3.145 -10.628 1.00 62.84 85 ALA A O 1
ATOM 631 N N . PRO A 1 86 ? 16.611 2.661 -12.093 1.00 55.16 86 PRO A N 1
ATOM 632 C CA . PRO A 1 86 ? 16.649 3.997 -12.663 1.00 55.16 86 PRO A CA 1
ATOM 633 C C . PRO A 1 86 ? 15.308 4.345 -13.318 1.00 55.16 86 PRO A C 1
ATOM 635 O O . PRO A 1 86 ? 14.770 3.586 -14.128 1.00 55.16 86 PRO A O 1
ATOM 638 N N . TRP A 1 87 ? 14.777 5.525 -12.998 1.00 53.59 87 TRP A N 1
ATOM 639 C CA . TRP A 1 87 ? 13.607 6.078 -13.672 1.00 53.59 87 TRP A CA 1
ATOM 640 C C . TRP A 1 87 ? 13.860 6.180 -15.188 1.00 53.59 87 TRP A C 1
ATOM 642 O O . TRP A 1 87 ? 14.760 6.885 -15.642 1.00 53.59 87 TRP A O 1
ATOM 652 N N . HIS A 1 88 ? 13.032 5.513 -15.999 1.00 58.38 88 HIS A N 1
ATOM 653 C CA . HIS A 1 88 ? 13.154 5.468 -17.468 1.00 58.38 88 HIS A CA 1
ATOM 654 C C . HIS A 1 88 ? 12.794 6.794 -18.189 1.00 58.38 88 HIS A C 1
ATOM 656 O O . HIS A 1 88 ? 12.403 6.772 -19.354 1.00 58.38 88 HIS A O 1
ATOM 662 N N . GLY A 1 89 ? 12.877 7.950 -17.520 1.00 53.28 89 GLY A N 1
ATOM 663 C CA . GLY A 1 89 ? 12.342 9.218 -18.035 1.00 53.28 89 GLY A CA 1
ATOM 664 C C . GLY A 1 89 ? 13.067 10.502 -17.621 1.00 53.28 89 GLY A C 1
ATOM 665 O O . GLY A 1 89 ? 12.464 11.565 -17.719 1.00 53.28 89 GLY A O 1
ATOM 666 N N . GLY A 1 90 ? 14.332 10.437 -17.192 1.00 42.84 90 GLY A N 1
ATOM 667 C CA . GLY A 1 90 ? 15.178 11.626 -17.009 1.00 42.84 90 GLY A CA 1
ATOM 668 C C . GLY A 1 90 ? 15.575 11.936 -15.564 1.00 42.84 90 GLY A C 1
ATOM 669 O O . GLY A 1 90 ? 14.878 11.570 -14.624 1.00 42.84 90 GLY A O 1
ATOM 670 N N . ALA A 1 91 ? 16.733 12.594 -15.444 1.00 43.44 91 ALA A N 1
ATOM 671 C CA . ALA A 1 91 ? 17.496 12.906 -14.236 1.00 43.44 91 ALA A CA 1
ATOM 672 C C . ALA A 1 91 ? 16.653 13.484 -13.091 1.00 43.44 91 ALA A C 1
ATOM 674 O O . ALA A 1 91 ? 16.466 14.693 -12.976 1.00 43.44 91 ALA A O 1
ATOM 675 N N . SER A 1 92 ? 16.150 12.613 -12.230 1.00 46.66 92 SER A N 1
ATOM 676 C CA . SER A 1 92 ? 15.723 12.983 -10.891 1.00 46.66 92 SER A CA 1
ATOM 677 C C . SER A 1 92 ? 16.514 12.109 -9.937 1.00 46.66 92 SER A C 1
ATOM 679 O O . SER A 1 92 ? 16.420 10.889 -10.008 1.00 46.66 92 SER A O 1
ATOM 681 N N . ASP A 1 93 ? 17.282 12.733 -9.049 1.00 51.00 93 ASP A N 1
ATOM 682 C CA . ASP A 1 93 ? 17.997 12.094 -7.935 1.00 51.00 93 ASP A CA 1
ATOM 683 C C . ASP A 1 93 ? 17.048 11.484 -6.877 1.00 51.00 93 ASP A C 1
ATOM 685 O O . ASP A 1 93 ? 17.458 11.166 -5.764 1.00 51.00 93 ASP A O 1
ATOM 689 N N . MET A 1 94 ? 15.761 11.332 -7.207 1.00 51.16 94 MET A N 1
ATOM 690 C CA . MET A 1 94 ? 14.806 10.568 -6.420 1.00 51.16 94 MET A CA 1
ATOM 691 C C . MET A 1 94 ? 14.961 9.106 -6.839 1.00 51.16 94 MET A C 1
ATOM 693 O O . MET A 1 94 ? 14.658 8.754 -7.980 1.00 51.16 94 MET A O 1
ATOM 697 N N . GLY A 1 95 ? 15.475 8.270 -5.934 1.00 54.62 95 GLY A N 1
ATOM 698 C CA . GLY A 1 95 ? 15.439 6.817 -6.091 1.00 54.62 95 GLY A CA 1
ATOM 699 C C . GLY A 1 95 ? 14.015 6.337 -6.389 1.00 54.62 95 GLY A C 1
ATOM 700 O O . GLY A 1 95 ? 13.036 7.018 -6.086 1.00 54.62 95 GLY A O 1
ATOM 701 N N . GLY A 1 96 ? 13.886 5.187 -7.042 1.00 63.75 96 GLY A N 1
ATOM 702 C CA . GLY A 1 96 ? 12.591 4.649 -7.443 1.00 63.75 96 GLY A CA 1
ATOM 703 C C . GLY A 1 96 ? 12.400 4.559 -8.951 1.00 63.75 96 GLY A C 1
ATOM 704 O O . GLY A 1 96 ? 12.776 5.431 -9.732 1.00 63.75 96 GLY A O 1
ATOM 705 N N . CYS A 1 97 ? 11.611 3.568 -9.362 1.00 74.25 97 CYS A N 1
ATOM 706 C CA . CYS A 1 97 ? 10.952 3.561 -10.666 1.00 74.25 97 CYS A CA 1
ATOM 707 C C . CYS A 1 97 ? 9.831 4.613 -10.748 1.00 74.25 97 CYS A C 1
ATOM 709 O O . CYS A 1 97 ? 9.088 4.616 -11.735 1.00 74.25 97 CYS A O 1
ATOM 711 N N . GLY A 1 98 ? 9.695 5.450 -9.701 1.00 74.44 98 GLY 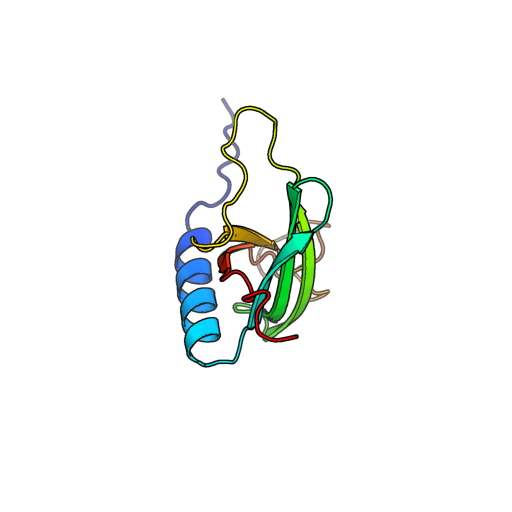A N 1
ATOM 712 C CA . GLY A 1 98 ? 8.747 6.547 -9.481 1.00 74.44 98 GLY A CA 1
ATOM 713 C C . GLY A 1 98 ? 7.284 6.158 -9.678 1.00 74.44 98 GLY A C 1
ATOM 714 O O . GLY A 1 98 ? 6.447 6.984 -10.043 1.00 74.44 98 GLY A O 1
ATOM 715 N N . ALA A 1 99 ? 6.976 4.873 -9.512 1.00 80.38 99 ALA A N 1
ATOM 716 C CA . ALA A 1 99 ? 5.605 4.414 -9.452 1.00 80.38 99 ALA A CA 1
ATOM 717 C C . ALA A 1 99 ? 4.989 4.927 -8.151 1.00 80.38 99 ALA A C 1
ATOM 719 O O . ALA A 1 99 ? 5.404 4.518 -7.069 1.00 80.38 99 ALA A O 1
ATOM 720 N N . THR A 1 100 ? 4.006 5.808 -8.282 1.00 83.88 100 THR A N 1
ATOM 721 C CA . THR A 1 100 ? 3.108 6.193 -7.200 1.00 83.88 100 THR A CA 1
ATOM 722 C C . THR A 1 100 ? 1.721 5.665 -7.522 1.00 83.88 100 THR A C 1
ATOM 724 O O . THR A 1 100 ? 1.263 5.780 -8.661 1.00 83.88 100 THR A O 1
A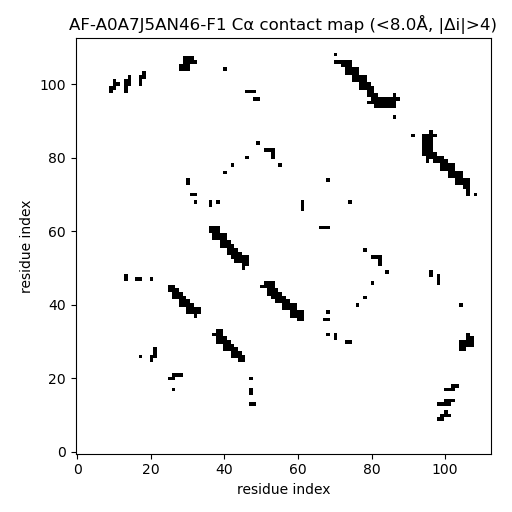TOM 727 N N . PHE A 1 101 ? 1.088 5.028 -6.544 1.00 86.44 101 PHE A N 1
ATOM 728 C CA . PHE A 1 101 ? -0.250 4.470 -6.686 1.00 86.44 101 PHE A CA 1
ATOM 729 C C . PHE A 1 101 ? -0.994 4.500 -5.357 1.00 86.44 101 PHE A C 1
ATOM 731 O O . PHE A 1 101 ? -0.382 4.442 -4.292 1.00 86.44 101 PHE A O 1
ATOM 738 N N . ARG A 1 102 ? -2.317 4.565 -5.428 1.00 88.75 102 ARG A N 1
ATOM 739 C CA . ARG A 1 102 ? -3.216 4.567 -4.282 1.00 88.75 102 ARG A CA 1
ATOM 740 C C . ARG A 1 102 ? -3.915 3.222 -4.148 1.00 88.75 102 ARG A C 1
ATOM 742 O O . ARG A 1 102 ? -4.394 2.663 -5.132 1.00 88.75 102 ARG A O 1
ATOM 749 N N . LEU A 1 103 ? -3.999 2.722 -2.920 1.00 86.88 103 LEU A N 1
ATOM 750 C CA . LEU A 1 103 ? -4.701 1.489 -2.575 1.00 86.88 103 LEU A CA 1
ATOM 751 C C . LEU A 1 103 ? -5.747 1.730 -1.498 1.00 86.88 103 LEU A C 1
ATOM 753 O O . LEU A 1 103 ? -5.528 2.503 -0.570 1.00 86.88 103 LEU A O 1
ATOM 757 N N . GLU A 1 104 ? -6.856 1.009 -1.600 1.00 88.88 104 GLU A N 1
ATOM 758 C CA . GLU A 1 104 ? -7.833 0.874 -0.524 1.00 88.88 104 GLU A CA 1
ATOM 759 C C . GLU A 1 104 ? -7.449 -0.338 0.322 1.00 88.88 104 GLU A C 1
ATOM 761 O O . GLU A 1 104 ? -7.601 -1.487 -0.094 1.00 88.88 104 GLU A O 1
ATOM 766 N N . VAL A 1 105 ? -6.885 -0.084 1.499 1.00 87.56 105 VAL A N 1
ATOM 767 C CA . VAL A 1 105 ? -6.314 -1.128 2.341 1.00 87.56 105 VAL A CA 1
ATOM 768 C C . VAL A 1 105 ? -7.353 -1.614 3.342 1.00 87.56 105 VAL A C 1
ATOM 770 O O . VAL A 1 105 ? -7.798 -0.826 4.179 1.00 87.56 105 VAL A O 1
ATOM 773 N N . PRO A 1 106 ? -7.729 -2.902 3.324 1.00 85.56 106 PRO A N 1
ATOM 774 C CA . PRO A 1 106 ? -8.660 -3.423 4.310 1.00 85.56 106 PRO A CA 1
ATOM 775 C C . PRO A 1 106 ? -8.026 -3.383 5.704 1.00 85.56 106 PRO A C 1
ATOM 777 O O . PRO A 1 106 ? -6.848 -3.722 5.888 1.00 85.56 106 PRO A O 1
ATOM 780 N N . PHE A 1 107 ? -8.819 -3.001 6.704 1.00 84.06 107 PHE A N 1
ATOM 781 C CA . PHE A 1 107 ? -8.428 -3.228 8.087 1.00 84.06 107 PHE A CA 1
ATOM 782 C C . PHE A 1 107 ? -8.365 -4.733 8.332 1.00 84.06 107 PHE A C 1
ATOM 784 O O . PHE A 1 107 ? -9.281 -5.480 7.993 1.00 84.06 107 PHE A O 1
ATOM 791 N N . SER A 1 108 ? -7.249 -5.198 8.889 1.00 76.81 108 SER A N 1
ATOM 792 C CA . SER A 1 108 ? -7.195 -6.550 9.430 1.00 76.81 108 SER A CA 1
ATOM 793 C C . SER A 1 108 ? -8.083 -6.592 10.661 1.00 76.81 108 SER A C 1
ATOM 795 O O . SER A 1 108 ? -7.844 -5.854 11.617 1.00 76.81 108 SER A O 1
ATOM 797 N N . ASP A 1 109 ? -9.097 -7.450 10.608 1.00 56.22 109 ASP A N 1
ATOM 798 C CA . ASP A 1 109 ? -10.030 -7.669 11.701 1.00 56.22 109 ASP A CA 1
ATOM 799 C C . ASP A 1 109 ? -9.251 -7.996 12.993 1.00 56.22 109 ASP A C 1
ATOM 801 O O . ASP A 1 109 ? -8.367 -8.864 12.969 1.00 56.22 109 ASP A O 1
ATOM 805 N N . PRO A 1 110 ? -9.533 -7.327 14.126 1.00 51.72 110 PRO A N 1
ATOM 806 C CA . PRO A 1 110 ? -8.914 -7.663 15.406 1.00 51.72 110 PRO A CA 1
ATOM 807 C C . PRO A 1 110 ? -9.273 -9.085 15.877 1.00 51.72 110 PRO A C 1
ATOM 809 O O . PRO A 1 110 ? -8.610 -9.600 16.771 1.00 51.72 110 PRO A O 1
ATOM 812 N N . SER A 1 111 ? -10.272 -9.736 15.264 1.00 42.22 111 SER A N 1
ATOM 813 C CA . SER A 1 111 ? -10.766 -11.073 15.627 1.00 42.22 111 SER A CA 1
ATOM 814 C C . SER A 1 111 ? -9.899 -12.248 15.141 1.00 42.22 111 SER A C 1
ATOM 816 O O . SER A 1 111 ? -10.263 -13.401 15.364 1.00 42.22 111 SER A O 1
ATOM 818 N N . LEU A 1 112 ? -8.774 -11.998 14.460 1.00 42.75 112 LEU A N 1
ATOM 819 C CA . LEU A 1 112 ? -7.802 -13.034 14.058 1.00 42.75 112 LEU A CA 1
ATOM 820 C C . LEU A 1 112 ? -6.667 -13.254 15.082 1.00 42.75 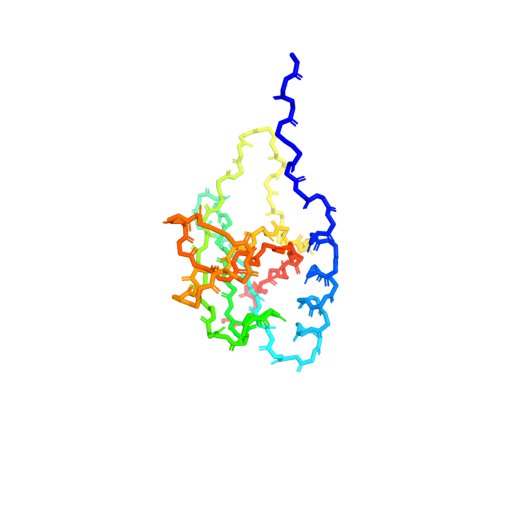112 LEU A C 1
ATOM 822 O O . LEU A 1 112 ? -5.630 -13.823 14.731 1.00 42.75 112 LEU A O 1
ATOM 826 N N . PHE A 1 113 ? -6.865 -12.824 16.332 1.00 41.78 113 PHE A N 1
ATOM 827 C CA . PHE A 1 113 ? -5.984 -13.097 17.472 1.00 41.78 113 PHE A CA 1
ATOM 828 C C . PHE A 1 113 ? -6.711 -13.846 18.587 1.00 41.78 113 PHE A C 1
ATOM 830 O O . PHE A 1 113 ? -7.839 -13.436 18.939 1.00 41.78 113 PHE A O 1
#

Nearest PDB structures (foldseek):
  4y0w-assembly1_E-2  TM=4.712E-01  e=2.317E-01  Pseudomonas aeruginosa PAO579
  4y0w-assembly1_B-2  TM=4.765E-01  e=3.869E-01  Pseudomonas aeruginosa PAO579
  5br9-assembly3_E  TM=4.707E-01  e=4.125E-01  Pseudomonas aeruginosa PAO1
  3jvu-assembly1_A-2  TM=5.051E-01  e=6.887E-01  Pseudomonas aeruginosa
  4y0w-assembly1_C-2  TM=4.032E-01  e=6.887E-01  Pseudomonas aeruginosa PAO579

Mean predicted aligned error: 10.38 Å

Secondary structure (DSSP, 8-state):
-------TTSHHHHHHHHHHHHHTTSSEEEEEEETTTEEEEEEEEE-TTT--EEEEEEEE---TTSPP--SSSPEEEEEE---SSPPTTS-----S---EEEEEEPBPPGGG-

pLDDT: mean 73.96, std 16.85, range [38.03, 93.12]

Radius of gyration: 15.74 Å; Cα contacts (8 Å, |Δi|>4): 199; chains: 1; bounding box: 33×44×38 Å

Foldseek 3Di:
DDPPPPPPPQEVVQQVLLVVCCVVVQKAKEWEQDPPLKIWIWIWHARSPPGDIDTDIDIDDPDPVDPRPPQQFFDKDKDFAQAQDDQPPDDDPRHGVGRIYIDRHHHDDPVVD

Sequence (113 aa):
MGSLSYARTSGTALDFKAADMMRDDLLHARARLAPNDVVVTHVWGPCPRCKDPIDVLQAFHPNGDEPAPDGAAPYPVDVACDCAAPWHGGASDMGGCGATFRLEVPFSDPSLF

Solvent-accessible surface area (backbone atoms only — not comparable to full-atom values): 6857 Å² total; per-residue (Å²): 139,83,80,82,75,73,74,83,79,52,40,67,64,38,20,52,46,42,52,50,31,39,73,70,70,54,28,47,59,36,22,39,81,42,89,88,72,25,40,39,36,41,37,37,33,49,36,83,80,81,53,47,76,41,79,47,77,48,79,44,70,66,54,97,85,52,79,74,83,84,59,81,64,57,47,79,43,82,46,71,43,68,38,85,49,77,48,94,80,64,100,57,97,61,68,5,59,69,46,44,31,53,45,75,22,44,42,58,68,79,82,82,110